Protein AF-A0A1W9X5E1-F1 (afdb_monomer_lite)

Structure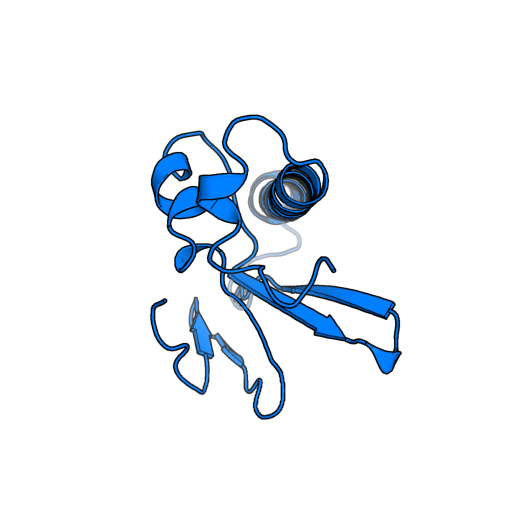 (mmCIF, N/CA/C/O backbone):
data_AF-A0A1W9X5E1-F1
#
_entry.id   AF-A0A1W9X5E1-F1
#
loop_
_atom_site.group_PDB
_atom_site.id
_atom_site.type_symbol
_atom_site.label_atom_id
_atom_site.label_alt_id
_atom_site.label_comp_id
_atom_site.label_asym_id
_atom_site.label_entity_id
_atom_site.label_seq_id
_atom_site.pdbx_PDB_ins_code
_atom_site.Cartn_x
_atom_site.Cartn_y
_atom_site.Cartn_z
_atom_site.occupancy
_atom_site.B_iso_or_equiv
_atom_site.auth_seq_id
_atom_site.auth_comp_id
_atom_site.auth_asym_id
_atom_site.auth_atom_id
_atom_site.pdbx_PDB_model_num
ATOM 1 N N . MET A 1 1 ? -18.614 -2.310 3.281 1.00 45.16 1 MET A N 1
ATOM 2 C CA . MET A 1 1 ? -17.305 -2.862 2.871 1.00 45.16 1 MET A CA 1
ATOM 3 C C . MET A 1 1 ? -17.502 -3.701 1.624 1.00 45.16 1 MET A C 1
ATOM 5 O O . MET A 1 1 ? -18.442 -4.486 1.597 1.00 45.16 1 MET A O 1
ATOM 9 N N . LYS A 1 2 ? -16.665 -3.520 0.596 1.00 47.69 2 LYS A N 1
ATOM 10 C CA . LYS A 1 2 ? -16.556 -4.506 -0.488 1.00 47.69 2 LYS A CA 1
ATOM 11 C C . LYS A 1 2 ? -15.921 -5.766 0.106 1.00 47.69 2 LYS A C 1
ATOM 13 O O . LYS A 1 2 ? -14.946 -5.643 0.842 1.00 47.69 2 LYS A O 1
ATOM 18 N N . THR A 1 3 ? -16.473 -6.937 -0.187 1.00 54.28 3 THR A N 1
ATOM 19 C CA . THR A 1 3 ? -15.850 -8.212 0.181 1.00 54.28 3 THR A CA 1
ATOM 20 C C . THR A 1 3 ? -14.539 -8.344 -0.585 1.00 54.28 3 THR A C 1
ATOM 22 O O . THR A 1 3 ? -14.529 -8.195 -1.808 1.00 54.28 3 THR A O 1
ATOM 25 N N . LEU A 1 4 ? -13.443 -8.582 0.130 1.00 66.56 4 LEU A N 1
ATOM 26 C CA . LEU A 1 4 ? -12.156 -8.884 -0.483 1.00 66.56 4 LEU A CA 1
ATOM 27 C C . LEU A 1 4 ? -12.254 -10.255 -1.163 1.00 66.56 4 LEU A C 1
ATOM 29 O O . LEU A 1 4 ? -12.752 -11.212 -0.569 1.00 66.56 4 LEU A O 1
ATOM 33 N N . VAL A 1 5 ? -11.869 -10.319 -2.438 1.00 64.50 5 VAL A N 1
ATOM 34 C CA . VAL A 1 5 ? -11.952 -11.541 -3.246 1.00 64.50 5 VAL A CA 1
ATOM 35 C C . VAL A 1 5 ? -10.598 -12.233 -3.221 1.00 64.50 5 VAL A C 1
ATOM 37 O O . VAL A 1 5 ? -9.565 -11.582 -3.363 1.00 64.50 5 VAL A O 1
ATOM 40 N N . MET A 1 6 ? -10.635 -13.550 -3.041 1.00 73.62 6 MET A N 1
ATOM 41 C CA . MET A 1 6 ? -9.466 -14.413 -2.951 1.00 73.62 6 MET A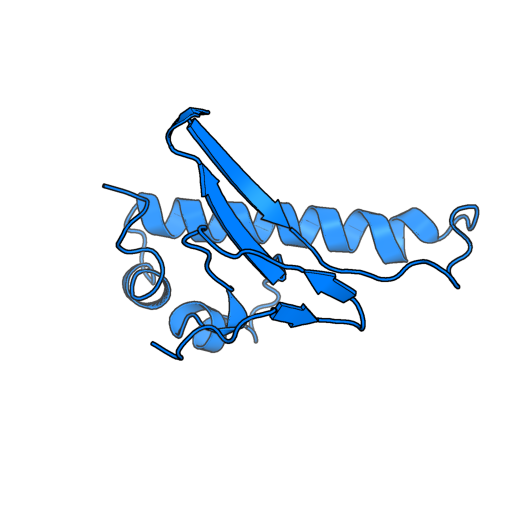 CA 1
ATOM 42 C C . MET A 1 6 ? -9.369 -15.332 -4.178 1.00 73.62 6 MET A C 1
ATOM 44 O O . MET A 1 6 ? -10.399 -15.882 -4.581 1.00 73.62 6 MET A O 1
ATOM 48 N N . PRO A 1 7 ? -8.162 -15.557 -4.736 1.00 76.94 7 PRO A N 1
ATOM 49 C CA . PRO A 1 7 ? -6.916 -14.830 -4.455 1.00 76.94 7 PRO A CA 1
ATOM 50 C C . PRO A 1 7 ? -6.969 -13.383 -4.985 1.00 76.94 7 PRO A C 1
ATOM 52 O O . PRO A 1 7 ? -7.774 -13.073 -5.865 1.00 76.94 7 PRO A O 1
ATOM 55 N N . TYR A 1 8 ? -6.119 -12.497 -4.454 1.00 83.44 8 TYR A N 1
ATOM 56 C CA . TYR A 1 8 ? -6.061 -11.105 -4.911 1.00 83.44 8 TYR A CA 1
ATOM 57 C C . TYR A 1 8 ? -5.094 -10.976 -6.090 1.00 83.44 8 TYR A C 1
ATOM 59 O O . TYR A 1 8 ? -3.950 -11.426 -6.011 1.00 83.44 8 TYR A O 1
ATOM 67 N N . THR A 1 9 ? -5.547 -10.346 -7.174 1.00 85.44 9 THR A N 1
ATOM 68 C CA . THR A 1 9 ? -4.747 -10.119 -8.382 1.00 85.44 9 THR A CA 1
ATOM 69 C C . THR A 1 9 ? -4.718 -8.638 -8.720 1.00 85.44 9 THR A C 1
ATOM 71 O O . THR A 1 9 ? -5.768 -8.044 -8.948 1.00 85.44 9 THR A O 1
ATOM 74 N N . GLU A 1 10 ? -3.517 -8.076 -8.830 1.00 82.62 10 GLU A N 1
ATOM 75 C CA . GLU A 1 10 ? -3.279 -6.695 -9.259 1.00 82.62 10 GLU A CA 1
ATOM 76 C C . GLU A 1 10 ? -2.053 -6.654 -10.176 1.00 82.62 10 GLU A C 1
ATOM 78 O O . GLU A 1 10 ? -1.074 -7.372 -9.963 1.00 82.62 10 GLU A O 1
ATOM 83 N N . SER A 1 11 ? -2.105 -5.841 -11.238 1.00 81.38 11 SER A N 1
ATOM 84 C CA . SER A 1 11 ? -0.998 -5.689 -12.197 1.00 81.38 11 SER A CA 1
ATOM 85 C C . SER A 1 11 ? -0.420 -7.017 -12.741 1.00 81.38 11 SER A C 1
ATOM 87 O O . SER A 1 11 ? 0.774 -7.114 -13.016 1.00 81.38 11 SER A O 1
ATOM 89 N N . GLY A 1 12 ? -1.264 -8.045 -12.905 1.00 83.69 12 GLY A N 1
ATOM 90 C CA . GLY A 1 12 ? -0.869 -9.369 -13.411 1.00 83.69 12 GLY A CA 1
ATOM 91 C C . GLY A 1 12 ? -0.183 -10.281 -12.386 1.00 83.69 12 GLY A C 1
ATOM 92 O O . GLY A 1 12 ? 0.193 -11.398 -12.734 1.00 83.69 12 GLY A O 1
ATOM 93 N N . ILE A 1 13 ? -0.047 -9.839 -11.134 1.00 86.88 13 ILE A N 1
ATOM 94 C CA . ILE A 1 13 ? 0.505 -10.621 -10.027 1.00 86.88 13 ILE A CA 1
ATOM 95 C C . ILE A 1 13 ? -0.646 -11.086 -9.142 1.00 86.88 13 ILE A C 1
ATOM 97 O O . ILE A 1 13 ? -1.470 -10.281 -8.714 1.00 86.88 13 ILE A O 1
ATOM 101 N N . THR A 1 14 ? -0.677 -12.384 -8.849 1.00 89.50 14 THR A N 1
ATOM 102 C CA . THR A 1 14 ? -1.647 -12.989 -7.932 1.00 89.50 14 THR A CA 1
ATOM 103 C C . THR A 1 14 ? -0.957 -13.355 -6.630 1.00 89.50 14 THR A C 1
ATOM 105 O O . THR A 1 14 ? 0.064 -14.044 -6.647 1.00 89.50 14 THR A O 1
ATOM 108 N N . ILE A 1 15 ? -1.532 -12.923 -5.512 1.00 86.62 15 ILE A N 1
ATOM 109 C CA . ILE A 1 15 ? -1.082 -13.279 -4.170 1.00 86.62 15 ILE A CA 1
ATOM 110 C C . ILE A 1 15 ? -2.163 -14.082 -3.449 1.00 86.62 15 ILE A C 1
ATOM 112 O O . ILE A 1 15 ? -3.355 -13.762 -3.503 1.00 86.62 15 ILE A O 1
ATOM 116 N N . ASP A 1 16 ? -1.728 -15.142 -2.775 1.00 87.62 16 ASP A N 1
ATOM 117 C CA . ASP A 1 16 ? -2.564 -15.902 -1.859 1.00 87.62 16 ASP A CA 1
ATOM 118 C C . ASP A 1 16 ? -2.331 -15.397 -0.432 1.00 87.62 16 ASP A C 1
ATOM 120 O O . ASP A 1 16 ? -1.265 -15.578 0.148 1.00 87.62 16 ASP A O 1
ATOM 124 N N . LEU A 1 17 ? -3.341 -14.721 0.101 1.00 82.75 17 LEU A N 1
ATOM 125 C CA . LEU A 1 17 ? -3.413 -14.210 1.471 1.00 82.75 17 LEU A CA 1
ATOM 126 C C . LEU A 1 17 ? -4.352 -15.064 2.342 1.00 82.75 17 LEU A C 1
ATOM 128 O O . LEU A 1 17 ? -4.949 -14.564 3.295 1.00 82.75 17 LEU A O 1
ATOM 132 N N . SER A 1 18 ? -4.565 -16.337 1.987 1.00 83.75 18 SER A N 1
ATOM 133 C CA . SER A 1 18 ? -5.484 -17.214 2.714 1.00 83.75 18 SER A CA 1
ATOM 134 C C . SER A 1 18 ? -5.052 -17.344 4.170 1.00 83.75 18 SER A C 1
ATOM 136 O O . SER A 1 18 ? -3.915 -17.696 4.466 1.00 83.75 18 SER A O 1
ATOM 138 N N . GLY A 1 19 ? -5.981 -17.064 5.084 1.00 80.81 19 GLY A N 1
ATOM 139 C CA . GLY A 1 19 ? -5.710 -17.056 6.522 1.00 80.81 19 GLY A CA 1
ATOM 140 C C . GLY A 1 19 ? -5.217 -15.718 7.077 1.00 80.81 19 GLY A C 1
ATOM 141 O O . GLY A 1 19 ? -5.040 -15.626 8.287 1.00 80.81 19 GLY A O 1
ATOM 142 N N . LEU A 1 20 ? -5.050 -14.686 6.243 1.00 82.00 20 LEU A N 1
ATOM 143 C CA . LEU A 1 20 ? -4.727 -13.330 6.687 1.00 82.00 20 LEU A CA 1
ATOM 144 C C . LEU A 1 20 ? -5.952 -12.416 6.611 1.00 82.00 20 LEU A C 1
ATOM 146 O O . LEU A 1 20 ? -6.699 -12.417 5.630 1.00 82.00 20 LEU A O 1
ATOM 150 N N . GLU A 1 21 ? -6.118 -11.572 7.626 1.00 83.12 21 GLU A N 1
ATOM 151 C CA . GLU A 1 21 ? -6.993 -10.406 7.537 1.00 83.12 21 GLU A CA 1
ATOM 152 C C . GLU A 1 21 ? -6.210 -9.252 6.903 1.00 83.12 21 GLU A C 1
ATOM 154 O O . GLU A 1 21 ? -5.340 -8.650 7.532 1.00 83.12 21 GLU A O 1
ATOM 159 N N . TYR A 1 22 ? -6.505 -8.951 5.639 1.00 86.00 22 TYR A N 1
ATOM 160 C CA . TYR A 1 22 ? -5.849 -7.882 4.888 1.00 86.00 22 TYR A CA 1
ATOM 161 C C . TYR A 1 22 ? -6.829 -6.770 4.510 1.00 86.00 22 TYR A C 1
ATOM 163 O O . TYR A 1 22 ? -8.046 -6.903 4.639 1.00 86.00 22 TYR A O 1
ATOM 171 N N . PHE A 1 23 ? -6.296 -5.653 4.029 1.00 83.94 23 PHE A N 1
ATOM 172 C CA . PHE A 1 23 ? -7.057 -4.529 3.505 1.00 83.94 23 PHE A CA 1
ATOM 173 C C . PHE A 1 23 ? -6.427 -4.001 2.212 1.00 83.94 23 PHE A C 1
ATOM 175 O O . PHE A 1 23 ? -5.230 -4.153 1.974 1.00 83.94 23 PHE A O 1
ATOM 182 N N . CYS A 1 24 ? -7.241 -3.326 1.400 1.00 86.75 24 CYS A N 1
ATOM 183 C CA . CYS A 1 24 ? -6.792 -2.581 0.223 1.00 86.75 24 CYS A CA 1
ATOM 184 C C . CYS A 1 24 ? -7.275 -1.136 0.350 1.00 86.75 24 CYS A C 1
ATOM 186 O O . CYS A 1 24 ? -8.458 -0.900 0.624 1.00 86.75 24 CYS A O 1
ATOM 188 N N . PHE A 1 25 ? -6.392 -0.162 0.130 1.00 80.62 25 PHE A N 1
ATOM 189 C CA . PHE A 1 25 ? -6.754 1.255 0.245 1.00 80.62 25 PHE A CA 1
ATOM 190 C C . PHE A 1 25 ? -7.839 1.661 -0.763 1.00 80.62 25 PHE A C 1
ATOM 192 O O . PHE A 1 25 ? -8.750 2.401 -0.399 1.00 80.62 25 PHE A O 1
ATOM 199 N N . GLU A 1 26 ? -7.837 1.104 -1.977 1.00 82.94 26 GLU A N 1
ATOM 200 C CA . GLU A 1 26 ? -8.884 1.337 -2.990 1.00 82.94 26 GLU A CA 1
ATOM 201 C C . GLU A 1 26 ? -10.309 0.976 -2.518 1.00 82.94 26 GLU A C 1
ATOM 203 O O . GLU A 1 26 ? -11.315 1.528 -2.990 1.00 82.94 26 GLU A O 1
ATOM 208 N N . ASN A 1 27 ? -10.415 0.061 -1.550 1.00 81.62 27 ASN A N 1
ATOM 209 C CA . ASN A 1 27 ? -11.685 -0.371 -0.982 1.00 81.62 27 ASN A CA 1
ATOM 210 C C . ASN A 1 27 ? -12.171 0.549 0.144 1.00 81.62 27 ASN A C 1
ATOM 212 O O . ASN A 1 27 ? -13.346 0.471 0.517 1.00 81.62 27 ASN A O 1
ATOM 216 N N . CYS A 1 28 ? -11.316 1.457 0.619 1.00 75.56 28 CYS A N 1
ATOM 217 C CA . CYS A 1 28 ? -11.640 2.439 1.638 1.00 75.56 28 CYS A CA 1
ATOM 218 C C . CYS A 1 28 ? -12.372 3.650 1.037 1.00 75.56 28 CYS A C 1
ATOM 220 O O . CYS A 1 28 ? -11.851 4.373 0.187 1.00 75.56 28 CYS A O 1
ATOM 222 N N . ASP A 1 29 ? -13.591 3.912 1.517 1.00 74.06 29 ASP A N 1
ATOM 223 C CA . ASP A 1 29 ? -14.421 5.029 1.046 1.00 74.06 29 ASP A CA 1
ATOM 224 C C . ASP A 1 29 ? -13.751 6.393 1.225 1.00 74.06 29 ASP A C 1
ATOM 226 O O . ASP A 1 29 ? -13.885 7.269 0.371 1.00 74.06 29 ASP A O 1
ATOM 230 N N . GLY A 1 30 ? -13.017 6.592 2.319 1.00 71.62 30 GLY A N 1
ATOM 231 C CA . GLY A 1 30 ? -12.299 7.840 2.556 1.00 71.62 30 GLY A CA 1
ATOM 232 C C . GLY A 1 30 ? -11.134 8.031 1.621 1.00 71.62 30 GLY A C 1
ATOM 233 O O . GLY A 1 30 ? -10.964 9.133 1.108 1.00 71.62 30 GLY A O 1
ATOM 234 N N . TYR A 1 31 ? -10.394 6.959 1.344 1.00 75.75 31 TYR A N 1
ATOM 235 C CA . TYR A 1 31 ? -9.377 6.998 0.307 1.00 75.75 31 TYR A CA 1
ATOM 236 C C . TYR A 1 31 ? -10.010 7.354 -1.044 1.00 75.75 31 TYR A C 1
ATOM 238 O O . TYR A 1 31 ? -9.575 8.307 -1.678 1.00 75.75 31 TYR A O 1
ATOM 246 N N . ARG A 1 32 ? -11.111 6.704 -1.448 1.00 76.62 32 ARG A N 1
ATOM 247 C CA . ARG A 1 32 ? -11.800 7.017 -2.716 1.00 76.62 32 ARG A CA 1
ATOM 248 C C . ARG A 1 32 ? -12.280 8.465 -2.830 1.00 76.62 32 ARG A C 1
ATOM 250 O O . ARG A 1 32 ? -12.308 9.009 -3.927 1.00 76.62 32 ARG A O 1
ATOM 257 N N . LYS A 1 33 ? -12.658 9.101 -1.720 1.00 73.81 33 LYS A N 1
ATOM 258 C CA . LYS A 1 33 ? -13.018 10.532 -1.698 1.00 73.81 33 LYS A CA 1
ATOM 259 C C . LYS A 1 33 ? -11.803 11.453 -1.856 1.00 73.81 33 LYS A C 1
ATOM 261 O O . LYS A 1 33 ? -11.965 12.589 -2.289 1.00 73.81 33 LYS A O 1
ATOM 266 N N . LEU A 1 34 ? -10.614 10.980 -1.485 1.00 71.44 34 LEU A N 1
ATOM 267 C CA . LEU A 1 34 ? -9.355 11.729 -1.479 1.00 71.44 34 LEU A CA 1
ATOM 268 C C . LEU A 1 34 ? -8.401 11.329 -2.616 1.00 71.44 34 LEU A C 1
ATOM 270 O O . LEU A 1 34 ? -7.375 11.981 -2.799 1.00 71.44 34 LEU A O 1
ATOM 274 N N . SER A 1 35 ? -8.721 10.298 -3.403 1.00 66.75 35 SER A N 1
ATOM 275 C CA . SER A 1 35 ? -7.854 9.753 -4.459 1.00 66.75 35 SER A CA 1
ATOM 276 C C . SER A 1 35 ? -7.561 10.757 -5.585 1.00 66.75 35 SER A C 1
ATOM 278 O O . SER A 1 35 ? -6.577 10.619 -6.305 1.00 66.75 35 SER A O 1
ATOM 280 N N . GLY A 1 36 ? -8.342 11.841 -5.687 1.00 64.06 36 GLY A N 1
ATOM 281 C CA . GLY A 1 36 ? -8.064 12.991 -6.559 1.00 64.06 36 GLY A CA 1
ATOM 282 C C . GLY A 1 36 ? -7.056 14.013 -6.005 1.00 64.06 36 GLY A C 1
ATOM 283 O O . GLY A 1 36 ? -6.723 14.970 -6.699 1.00 64.06 36 GLY A O 1
ATOM 284 N N . SER A 1 37 ? -6.566 13.853 -4.771 1.00 72.06 37 SER A N 1
ATOM 285 C CA . SER A 1 37 ? -5.722 14.833 -4.062 1.00 72.06 37 SER A CA 1
ATOM 286 C C . SER A 1 37 ? -4.225 14.488 -4.061 1.00 72.06 37 SER A C 1
ATOM 288 O O . SER A 1 37 ? -3.514 14.835 -3.123 1.00 72.06 37 SER A O 1
ATOM 290 N N . TYR A 1 38 ? -3.725 13.824 -5.109 1.00 78.06 38 TYR A N 1
ATOM 291 C CA . TYR A 1 38 ? -2.310 13.429 -5.270 1.00 78.06 38 TYR A CA 1
ATOM 292 C C . TYR A 1 38 ? -1.763 12.447 -4.216 1.00 78.06 38 TYR A C 1
ATOM 294 O O . TYR A 1 38 ? -0.543 12.232 -4.149 1.00 78.06 38 TYR A O 1
ATOM 302 N N . PHE A 1 39 ? -2.637 11.832 -3.418 1.00 79.94 39 PHE A N 1
ATOM 303 C CA . PHE A 1 39 ? -2.268 10.706 -2.567 1.00 79.94 39 PHE A CA 1
ATOM 304 C C . PHE A 1 39 ? -2.052 9.460 -3.413 1.00 79.94 39 PHE A C 1
ATOM 306 O O . PHE A 1 39 ? -2.743 9.239 -4.407 1.00 79.94 39 PHE A O 1
ATOM 313 N N . ARG A 1 40 ? -1.059 8.671 -3.020 1.00 86.56 40 ARG A N 1
ATOM 314 C CA . ARG A 1 40 ? -0.793 7.358 -3.582 1.00 86.56 40 ARG A CA 1
ATOM 315 C C . ARG A 1 40 ? -0.780 6.323 -2.471 1.00 86.56 40 ARG A C 1
ATOM 317 O O . ARG A 1 40 ? -0.407 6.602 -1.339 1.00 86.56 40 ARG A O 1
ATOM 324 N N . GLU A 1 41 ? -1.142 5.116 -2.821 1.00 88.69 41 GLU A N 1
ATOM 325 C CA . GLU A 1 41 ? -1.370 4.028 -1.895 1.00 88.69 41 GLU A CA 1
ATOM 326 C C . GLU A 1 41 ? -0.551 2.814 -2.302 1.00 88.69 41 GLU A C 1
ATOM 328 O O . GLU A 1 41 ? -0.277 2.602 -3.486 1.00 88.69 41 GLU A O 1
ATOM 333 N N . MET A 1 42 ? -0.156 2.033 -1.306 1.00 91.50 42 MET A N 1
ATOM 334 C CA . MET A 1 42 ? 0.192 0.636 -1.527 1.00 91.50 42 MET A CA 1
ATOM 335 C C . MET A 1 42 ? -1.080 -0.153 -1.836 1.00 91.50 42 MET A C 1
ATOM 337 O O . MET A 1 42 ? -2.165 0.219 -1.389 1.00 91.50 42 MET A O 1
ATOM 341 N N . ASP A 1 43 ? -0.955 -1.231 -2.596 1.00 89.31 43 ASP A N 1
ATOM 342 C CA . ASP A 1 43 ? -2.123 -1.971 -3.078 1.00 89.31 43 ASP A CA 1
ATOM 343 C C . ASP A 1 43 ? -2.786 -2.759 -1.933 1.00 89.31 43 ASP A C 1
ATOM 345 O O . ASP A 1 43 ? -4.013 -2.774 -1.790 1.00 89.31 43 ASP A O 1
ATOM 349 N N . ILE A 1 44 ? -1.965 -3.362 -1.064 1.00 89.69 44 ILE A N 1
ATOM 350 C CA . ILE A 1 44 ? -2.405 -4.262 0.009 1.00 89.69 44 ILE A CA 1
ATOM 351 C C . ILE A 1 44 ? -1.691 -3.929 1.321 1.00 89.69 44 ILE A C 1
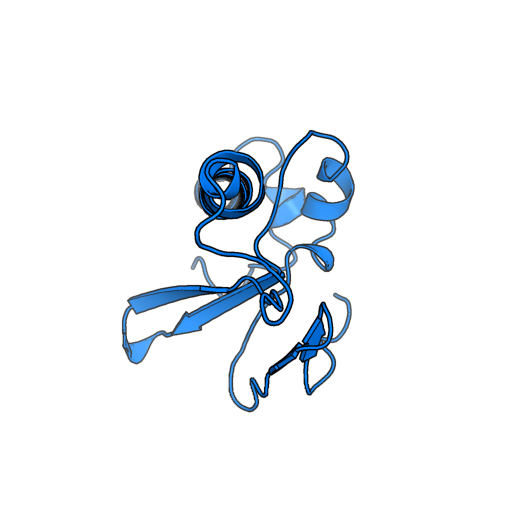ATOM 353 O O . ILE A 1 44 ? -0.517 -3.556 1.325 1.00 89.69 44 ILE A O 1
ATOM 357 N N . GLY A 1 45 ? -2.369 -4.129 2.449 1.00 88.62 45 GLY A N 1
ATOM 358 C CA . GLY A 1 45 ? -1.720 -4.213 3.752 1.00 88.62 45 GLY A CA 1
ATOM 359 C C . GLY A 1 45 ? -2.385 -5.207 4.698 1.00 88.62 45 GLY A C 1
ATOM 360 O O . GLY A 1 45 ? -3.558 -5.533 4.542 1.00 88.62 45 GLY A O 1
ATOM 361 N N . TRP A 1 46 ? -1.631 -5.687 5.682 1.00 88.31 46 TRP A N 1
ATOM 362 C CA . TRP A 1 46 ? -2.131 -6.481 6.808 1.00 88.31 46 TRP A CA 1
ATOM 363 C C . TRP A 1 46 ? -1.233 -6.262 8.024 1.00 88.31 46 TRP A C 1
ATOM 365 O O . TRP A 1 46 ? -0.076 -5.854 7.890 1.00 88.31 46 TRP A O 1
ATOM 375 N N . TYR A 1 47 ? -1.769 -6.510 9.213 1.00 85.50 47 TYR A N 1
ATOM 376 C CA . TYR A 1 47 ? -1.013 -6.441 10.457 1.00 85.50 47 TYR A CA 1
ATOM 377 C C . TYR A 1 47 ? -0.852 -7.846 11.031 1.00 85.50 47 TYR A C 1
ATOM 379 O O . TYR A 1 47 ? -1.836 -8.562 11.211 1.00 85.50 47 TYR A O 1
ATOM 387 N N . GLU A 1 48 ? 0.392 -8.234 11.290 1.00 87.06 48 GLU A N 1
ATOM 388 C CA . GLU A 1 48 ? 0.746 -9.497 11.923 1.00 87.06 48 GLU A CA 1
ATOM 389 C C . GLU A 1 48 ? 0.962 -9.263 13.419 1.00 87.06 48 GLU A C 1
ATOM 391 O O . GLU A 1 48 ? 1.939 -8.636 13.836 1.00 87.06 48 GLU A O 1
ATOM 396 N N . ASN A 1 49 ? 0.036 -9.779 14.227 1.00 84.25 49 ASN A N 1
ATOM 397 C CA . ASN A 1 49 ? 0.053 -9.594 15.676 1.00 84.25 49 ASN A CA 1
ATOM 398 C C . ASN A 1 49 ? 1.243 -10.297 16.339 1.00 84.25 49 ASN A C 1
ATOM 400 O O . ASN A 1 49 ? 1.762 -9.804 17.337 1.00 84.25 49 ASN A O 1
ATOM 404 N N . SER A 1 50 ? 1.665 -11.455 15.817 1.00 89.19 50 SER A N 1
ATOM 405 C CA . SER A 1 50 ? 2.754 -12.230 16.430 1.00 89.19 50 SER A CA 1
ATOM 406 C C . SER A 1 50 ? 4.114 -11.534 16.328 1.00 89.19 50 SER A C 1
ATOM 408 O O . SER A 1 50 ? 4.971 -11.742 17.188 1.00 89.19 50 SER A O 1
ATOM 410 N N . GLU A 1 51 ? 4.283 -10.671 15.325 1.00 88.25 51 GLU A N 1
ATOM 411 C CA . GLU A 1 51 ? 5.517 -9.930 15.054 1.00 88.25 51 GLU A CA 1
ATOM 412 C C . GLU A 1 51 ? 5.393 -8.424 15.336 1.00 88.25 51 GLU A C 1
ATOM 414 O O . GLU A 1 51 ? 6.347 -7.687 15.092 1.00 88.25 51 GLU A O 1
ATOM 419 N N . ASP A 1 52 ? 4.233 -7.950 15.809 1.00 86.50 52 ASP A N 1
ATOM 420 C CA . ASP A 1 52 ? 3.907 -6.517 15.935 1.00 86.50 52 ASP A CA 1
ATOM 421 C C . ASP A 1 52 ? 4.291 -5.727 14.666 1.00 86.50 52 ASP A C 1
ATOM 423 O O . ASP A 1 52 ? 4.950 -4.684 14.704 1.00 86.50 52 ASP A O 1
ATOM 427 N N . THR A 1 53 ? 3.938 -6.277 13.501 1.00 88.12 53 THR A N 1
ATOM 428 C CA . THR A 1 53 ? 4.438 -5.784 12.213 1.00 88.12 53 THR A CA 1
ATOM 429 C C . THR A 1 53 ? 3.301 -5.475 11.250 1.00 88.12 53 THR A C 1
ATOM 431 O O . THR A 1 53 ? 2.469 -6.318 10.925 1.00 88.12 53 THR A O 1
ATOM 434 N N . LEU A 1 54 ? 3.286 -4.237 10.749 1.00 87.88 54 LEU A N 1
ATOM 435 C CA . LEU A 1 54 ? 2.420 -3.814 9.653 1.00 87.88 54 LEU A CA 1
ATOM 436 C C . LEU A 1 54 ? 3.139 -4.025 8.319 1.00 87.88 54 LEU A C 1
ATOM 438 O O . LEU A 1 54 ? 4.142 -3.364 8.037 1.00 87.88 54 LEU A O 1
ATOM 442 N N . TYR A 1 55 ? 2.563 -4.862 7.465 1.00 90.75 55 TYR A N 1
ATOM 443 C CA . TYR A 1 55 ? 3.007 -5.044 6.091 1.00 90.75 55 TYR A CA 1
ATOM 444 C C . TYR A 1 55 ? 2.196 -4.156 5.154 1.00 90.75 55 TYR A C 1
ATOM 446 O O . TYR A 1 55 ? 0.969 -4.093 5.234 1.00 90.75 55 TYR A O 1
ATOM 454 N N . LEU A 1 56 ? 2.898 -3.482 4.244 1.00 91.62 56 LEU A N 1
ATOM 455 C CA . LEU A 1 56 ? 2.325 -2.727 3.134 1.00 91.62 56 LEU A CA 1
ATOM 456 C C . LEU A 1 56 ? 3.029 -3.177 1.857 1.00 91.62 56 LEU A C 1
ATOM 458 O O . LEU A 1 56 ? 4.255 -3.095 1.764 1.00 91.62 56 LEU A O 1
ATOM 462 N N . VAL A 1 57 ? 2.259 -3.658 0.890 1.00 91.25 57 VAL A N 1
ATOM 463 C CA . VAL A 1 57 ? 2.776 -4.315 -0.309 1.00 91.25 57 VAL A CA 1
ATOM 464 C C . VAL A 1 57 ? 2.252 -3.616 -1.553 1.00 91.25 57 VAL A C 1
ATOM 466 O O . VAL A 1 57 ? 1.053 -3.396 -1.709 1.00 91.25 57 VAL A O 1
ATOM 469 N N . GLU A 1 58 ? 3.181 -3.300 -2.450 1.00 91.31 58 GLU A N 1
ATOM 470 C CA . GLU A 1 58 ? 2.882 -2.965 -3.837 1.00 91.31 58 GLU A CA 1
ATOM 471 C C . GLU A 1 58 ? 3.078 -4.209 -4.702 1.00 91.31 58 GLU A C 1
ATOM 473 O O . GLU A 1 58 ? 4.168 -4.792 -4.715 1.00 91.31 58 GLU A O 1
ATOM 478 N N . LEU A 1 59 ? 2.074 -4.556 -5.495 1.00 90.25 59 LEU A N 1
ATOM 479 C CA . LEU A 1 59 ? 2.187 -5.565 -6.534 1.00 90.25 59 LEU A CA 1
ATOM 480 C C . LEU A 1 59 ? 2.583 -4.885 -7.846 1.00 90.25 59 LEU A C 1
ATOM 482 O O . LEU A 1 59 ? 1.804 -4.179 -8.486 1.00 90.25 59 LEU A O 1
ATOM 486 N N . LYS A 1 60 ? 3.837 -5.082 -8.268 1.00 87.81 60 LYS A N 1
ATOM 487 C CA . LYS A 1 60 ? 4.313 -4.548 -9.546 1.00 87.81 60 LYS A CA 1
ATOM 488 C C . LYS A 1 60 ? 5.204 -5.521 -10.299 1.00 87.81 60 LYS A C 1
ATOM 490 O O . LYS A 1 60 ? 6.235 -5.944 -9.788 1.00 87.81 60 LYS A O 1
ATOM 495 N N . ASP A 1 61 ? 4.825 -5.805 -11.541 1.00 86.00 61 ASP A N 1
ATOM 496 C CA . ASP A 1 61 ? 5.655 -6.567 -12.467 1.00 86.00 61 ASP A CA 1
ATOM 497 C C . ASP A 1 61 ? 6.727 -5.662 -13.100 1.00 86.00 61 ASP A C 1
ATOM 499 O O . ASP A 1 61 ? 6.424 -4.639 -13.724 1.00 86.00 61 ASP A O 1
ATOM 503 N N . PHE A 1 62 ? 7.992 -6.042 -12.917 1.00 83.19 62 PHE A N 1
ATOM 504 C CA . PHE A 1 62 ? 9.164 -5.375 -13.489 1.00 83.19 62 PHE A CA 1
ATOM 505 C C . PHE A 1 62 ? 9.888 -6.226 -14.539 1.00 83.19 62 PHE A C 1
ATOM 507 O O . PHE A 1 62 ? 10.963 -5.829 -14.983 1.00 83.19 62 PHE A O 1
ATOM 514 N N . THR A 1 63 ? 9.318 -7.355 -14.970 1.00 83.56 63 THR A N 1
ATOM 515 C CA . THR A 1 63 ? 9.965 -8.325 -15.877 1.00 83.56 63 THR A CA 1
ATOM 516 C C . THR A 1 63 ? 10.511 -7.678 -17.153 1.00 83.56 63 THR A C 1
ATOM 518 O O . THR A 1 63 ? 11.581 -8.047 -17.630 1.00 83.56 63 THR A O 1
ATOM 521 N N . PHE A 1 64 ? 9.821 -6.665 -17.683 1.00 79.44 64 PHE A N 1
ATOM 522 C CA . PHE A 1 64 ? 10.226 -5.957 -18.904 1.00 79.44 64 PHE A CA 1
ATOM 523 C C . PHE A 1 64 ? 10.919 -4.612 -18.649 1.00 79.44 64 PHE A C 1
ATOM 525 O O . PHE A 1 64 ? 11.171 -3.862 -19.593 1.00 79.44 64 PHE A O 1
ATOM 532 N N . LYS A 1 65 ? 11.211 -4.265 -17.390 1.00 80.38 65 LYS A N 1
ATOM 533 C CA . LYS A 1 65 ? 11.804 -2.972 -17.041 1.00 80.38 65 LYS A CA 1
ATOM 534 C C . LYS A 1 65 ? 13.323 -3.086 -16.934 1.00 80.38 65 LYS A C 1
ATOM 536 O O . LYS A 1 65 ? 13.846 -3.909 -16.189 1.00 80.38 65 LYS A O 1
ATOM 541 N N . ASN A 1 66 ? 14.043 -2.216 -17.642 1.00 81.31 66 ASN A N 1
ATOM 542 C CA . ASN A 1 66 ? 15.490 -2.111 -17.487 1.00 81.31 66 ASN A CA 1
ATOM 543 C C . ASN A 1 66 ? 15.821 -1.405 -16.163 1.00 81.31 66 ASN A C 1
ATOM 545 O O . ASN A 1 66 ? 15.789 -0.179 -16.077 1.00 81.31 66 ASN A O 1
ATOM 549 N N . LEU A 1 67 ? 16.137 -2.180 -15.125 1.00 80.00 67 LEU A N 1
ATOM 550 C CA . LEU A 1 67 ? 16.474 -1.644 -13.801 1.00 80.00 67 LEU A CA 1
ATOM 551 C C . LEU A 1 67 ? 17.815 -0.887 -13.767 1.00 80.00 67 LEU A C 1
ATOM 553 O O . LEU A 1 67 ? 18.080 -0.184 -12.796 1.00 80.00 67 LEU A O 1
ATOM 557 N N . GLY A 1 68 ? 18.645 -1.012 -14.809 1.00 79.75 68 GLY A N 1
ATOM 558 C CA . GLY A 1 68 ? 19.897 -0.265 -14.966 1.00 79.75 68 GLY A CA 1
ATOM 559 C C . GLY A 1 68 ? 19.745 1.094 -15.657 1.00 79.75 68 GLY A C 1
ATOM 560 O O . GLY A 1 68 ? 20.746 1.777 -15.861 1.00 79.75 68 GLY A O 1
ATOM 561 N N . ASP A 1 69 ? 18.527 1.484 -16.046 1.00 84.94 69 ASP A N 1
ATOM 562 C CA . ASP A 1 69 ? 18.252 2.798 -16.636 1.00 84.94 69 ASP A CA 1
ATOM 563 C C . ASP A 1 69 ? 18.522 3.919 -15.615 1.00 84.94 69 ASP A C 1
ATOM 565 O O . ASP A 1 69 ? 18.112 3.838 -14.455 1.00 84.94 69 ASP A O 1
ATOM 569 N N . THR A 1 70 ? 19.175 5.002 -16.036 1.00 81.75 70 THR A N 1
ATOM 570 C CA . THR A 1 70 ? 19.441 6.167 -15.178 1.00 81.75 70 THR A CA 1
ATOM 571 C C . THR A 1 70 ? 18.158 6.856 -14.701 1.00 81.75 70 THR A C 1
ATOM 573 O O . THR A 1 70 ? 18.162 7.501 -13.650 1.00 81.75 70 THR A O 1
ATOM 576 N N . ASN A 1 71 ? 17.037 6.668 -15.402 1.00 84.88 71 ASN A N 1
ATOM 577 C CA . ASN A 1 71 ? 15.726 7.188 -15.015 1.00 84.88 71 ASN A CA 1
ATOM 578 C C . ASN A 1 71 ? 14.961 6.291 -14.027 1.00 84.88 71 ASN A C 1
ATOM 580 O O . ASN A 1 71 ? 13.897 6.692 -13.541 1.00 84.88 71 ASN A O 1
ATOM 584 N N . ILE A 1 72 ? 15.493 5.117 -13.655 1.00 85.44 72 ILE A N 1
ATOM 585 C CA . ILE A 1 72 ? 14.812 4.165 -12.760 1.00 85.44 72 ILE A CA 1
ATOM 586 C C . ILE A 1 72 ? 14.428 4.793 -11.412 1.00 85.44 72 ILE A C 1
ATOM 588 O O . ILE A 1 72 ? 13.369 4.497 -10.849 1.00 85.44 72 ILE A O 1
ATOM 592 N N . MET A 1 73 ? 15.248 5.730 -10.927 1.00 83.25 73 MET A N 1
ATOM 593 C CA . MET A 1 73 ? 14.999 6.459 -9.685 1.00 83.25 73 MET A CA 1
ATOM 594 C C . MET A 1 73 ? 13.718 7.291 -9.741 1.00 83.25 73 MET A C 1
ATOM 596 O O . MET A 1 73 ? 12.970 7.333 -8.764 1.00 83.25 73 MET A O 1
ATOM 600 N N . ASN A 1 74 ? 13.438 7.930 -10.875 1.00 84.44 74 ASN A N 1
ATOM 601 C CA . ASN A 1 74 ? 12.273 8.797 -11.037 1.00 84.44 74 ASN A CA 1
ATOM 602 C C . ASN A 1 74 ? 11.028 8.007 -11.434 1.00 84.44 74 ASN A C 1
ATOM 604 O O . ASN A 1 74 ? 9.926 8.328 -10.998 1.00 84.44 74 ASN A O 1
ATOM 608 N N . GLU A 1 75 ? 11.188 6.961 -12.239 1.00 83.94 75 GLU A N 1
ATOM 609 C CA . GLU A 1 75 ? 10.047 6.216 -12.767 1.00 83.94 75 GLU A CA 1
ATOM 610 C C . GLU A 1 75 ? 9.572 5.073 -11.873 1.00 83.94 75 GLU A C 1
ATOM 612 O O . GLU A 1 75 ? 8.424 4.639 -11.986 1.00 83.94 75 GLU A O 1
ATOM 617 N N . VAL A 1 76 ? 10.453 4.536 -11.029 1.00 83.62 76 VAL A N 1
ATOM 618 C CA . VAL A 1 76 ? 10.147 3.376 -10.186 1.00 83.62 76 VAL A CA 1
ATOM 619 C C . VAL A 1 76 ? 10.332 3.723 -8.728 1.00 83.62 76 VAL A C 1
ATOM 621 O O . VAL A 1 76 ? 9.358 3.692 -7.984 1.00 83.62 76 VAL A O 1
ATOM 624 N N . VAL A 1 77 ? 11.539 4.103 -8.314 1.00 85.38 77 VAL A N 1
ATOM 625 C CA . VAL A 1 77 ? 11.851 4.222 -6.883 1.00 85.38 77 VAL A CA 1
ATOM 626 C C . VAL A 1 77 ? 11.045 5.343 -6.225 1.00 85.38 77 VAL A C 1
ATOM 628 O O .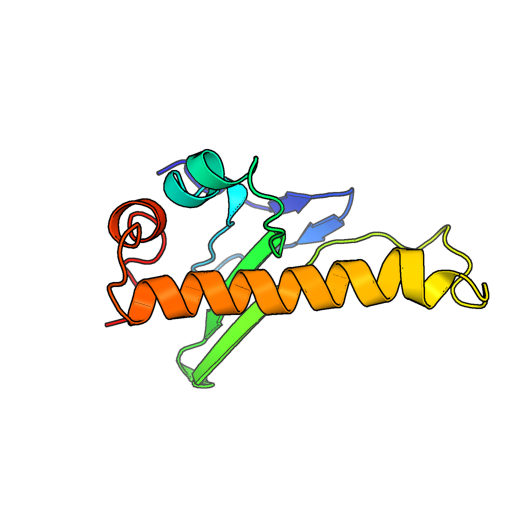 VAL A 1 77 ? 10.292 5.091 -5.285 1.00 85.38 77 VAL A O 1
ATOM 631 N N . SER A 1 78 ? 11.132 6.567 -6.748 1.00 86.88 78 SER A N 1
ATOM 632 C CA . SER A 1 78 ? 10.469 7.745 -6.168 1.00 86.88 78 SER A CA 1
ATOM 633 C C . SER A 1 78 ? 8.943 7.582 -6.052 1.00 86.88 78 SER A C 1
ATOM 635 O O . SER A 1 78 ? 8.398 7.843 -4.976 1.00 86.88 78 SER A O 1
ATOM 637 N N . PRO A 1 79 ? 8.223 7.081 -7.079 1.00 87.81 79 PRO A N 1
ATOM 638 C CA . PRO A 1 79 ? 6.802 6.763 -6.968 1.00 87.81 79 PRO A CA 1
ATOM 639 C C . PRO A 1 79 ? 6.454 5.773 -5.853 1.00 87.81 79 PRO A C 1
ATOM 641 O O . PRO A 1 7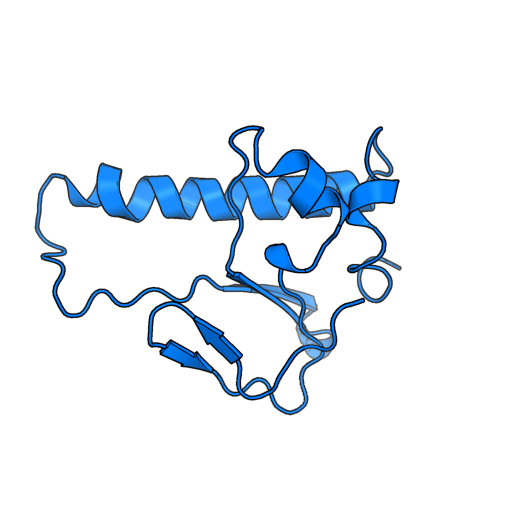9 ? 5.419 5.945 -5.208 1.00 87.81 79 PRO A O 1
ATOM 644 N N . LYS A 1 80 ? 7.287 4.748 -5.626 1.00 88.94 80 LYS A N 1
ATOM 645 C CA . LYS A 1 80 ? 7.047 3.734 -4.585 1.00 88.94 80 LYS A CA 1
ATOM 646 C C . LYS A 1 80 ? 7.337 4.268 -3.194 1.00 88.94 80 LYS A C 1
ATOM 648 O O . LYS A 1 80 ? 6.525 4.070 -2.299 1.00 88.94 80 LYS A O 1
ATOM 653 N N . VAL A 1 81 ? 8.410 5.039 -3.034 1.00 88.44 81 VAL A N 1
ATOM 654 C CA . VAL A 1 81 ? 8.683 5.745 -1.774 1.00 88.44 81 VAL A CA 1
ATOM 655 C C . VAL A 1 81 ? 7.521 6.675 -1.422 1.00 88.44 81 VAL A C 1
ATOM 657 O O . VAL A 1 81 ? 7.052 6.658 -0.285 1.00 88.44 81 VAL A O 1
ATOM 660 N N . LYS A 1 82 ? 6.992 7.431 -2.397 1.00 87.94 82 LYS A N 1
ATOM 661 C CA . LYS A 1 82 ? 5.815 8.283 -2.170 1.00 87.94 82 LYS A CA 1
ATOM 662 C C . LYS A 1 82 ? 4.604 7.466 -1.711 1.00 87.94 82 LYS A C 1
ATOM 664 O O . LYS A 1 82 ? 3.979 7.843 -0.727 1.00 87.94 82 LYS A O 1
ATOM 669 N N . LYS A 1 83 ? 4.306 6.345 -2.380 1.00 91.00 83 LYS A N 1
ATOM 670 C CA . LYS A 1 83 ? 3.231 5.421 -1.974 1.00 91.00 83 LYS A CA 1
ATOM 671 C C . LYS A 1 83 ? 3.396 4.948 -0.527 1.00 91.00 83 LYS A C 1
ATOM 673 O O . LYS A 1 83 ? 2.420 4.968 0.221 1.00 91.00 83 LYS A O 1
ATOM 678 N N . SER A 1 84 ? 4.612 4.595 -0.102 1.00 89.50 84 SER A N 1
ATOM 679 C CA . SER A 1 84 ? 4.879 4.180 1.285 1.00 89.50 84 SER A CA 1
ATOM 680 C C . SER A 1 84 ? 4.577 5.306 2.271 1.00 89.50 84 SER A C 1
ATOM 682 O O . SER A 1 84 ? 3.864 5.106 3.254 1.00 89.50 84 SER A O 1
ATOM 684 N N . VAL A 1 85 ? 5.114 6.501 2.002 1.00 87.31 85 VAL A N 1
ATOM 685 C CA . VAL A 1 85 ? 4.976 7.672 2.880 1.00 87.31 85 VAL A CA 1
ATOM 686 C C . VAL A 1 85 ? 3.516 8.093 3.007 1.00 87.31 85 VAL A C 1
ATOM 688 O O . VAL A 1 85 ? 3.035 8.305 4.122 1.00 87.31 85 VAL A O 1
ATOM 691 N N . ASP A 1 86 ? 2.799 8.178 1.891 1.00 87.25 86 ASP A N 1
ATOM 692 C CA . ASP A 1 86 ? 1.383 8.533 1.866 1.00 87.25 86 ASP A CA 1
ATOM 693 C C . ASP A 1 86 ? 0.536 7.481 2.605 1.00 87.25 86 ASP A C 1
ATOM 695 O O . ASP A 1 86 ? -0.303 7.846 3.426 1.00 87.25 86 ASP A O 1
ATOM 699 N N . SER A 1 87 ? 0.799 6.185 2.395 1.00 88.00 87 SER A N 1
ATOM 700 C CA . SER A 1 87 ? 0.078 5.089 3.067 1.00 88.00 87 SER A CA 1
ATOM 701 C C . SER A 1 87 ? 0.232 5.149 4.586 1.00 88.00 87 SER A C 1
ATOM 703 O O . SER A 1 87 ? -0.757 5.113 5.319 1.00 88.00 87 SER A O 1
ATOM 705 N N . ILE A 1 88 ? 1.463 5.326 5.075 1.00 86.75 88 ILE A N 1
ATOM 706 C CA . ILE A 1 88 ? 1.731 5.487 6.511 1.00 86.75 88 ILE A CA 1
ATOM 707 C C . ILE A 1 88 ? 1.082 6.769 7.039 1.00 86.75 88 ILE A C 1
ATOM 709 O O . ILE A 1 88 ? 0.542 6.774 8.145 1.00 86.75 88 ILE A O 1
ATOM 713 N N . SER A 1 89 ? 1.115 7.856 6.266 1.00 83.75 89 SER A N 1
ATOM 714 C CA . SER A 1 89 ? 0.494 9.126 6.655 1.00 83.75 89 SER A CA 1
ATOM 715 C C . SER A 1 89 ? -1.018 8.986 6.805 1.00 83.75 89 SER A C 1
ATOM 717 O O . SER A 1 89 ? -1.571 9.472 7.789 1.00 83.75 89 SER A O 1
ATOM 719 N N . MET A 1 90 ? -1.675 8.259 5.897 1.00 82.12 90 MET A N 1
ATOM 720 C CA . MET A 1 90 ? -3.098 7.935 6.005 1.00 82.12 90 MET A CA 1
ATOM 721 C C . MET A 1 90 ? -3.388 7.104 7.260 1.00 82.12 90 MET A C 1
ATOM 723 O O . MET A 1 90 ? -4.279 7.461 8.024 1.00 82.12 90 MET A O 1
ATOM 727 N N . ILE A 1 91 ? -2.601 6.061 7.535 1.00 80.81 91 ILE A N 1
ATOM 728 C CA . ILE A 1 91 ? -2.765 5.224 8.739 1.00 80.81 91 ILE A CA 1
ATOM 729 C C . ILE A 1 91 ? -2.545 6.037 10.026 1.00 80.81 91 ILE A C 1
ATOM 731 O O . ILE A 1 91 ? -3.285 5.891 10.999 1.00 80.81 91 ILE A O 1
ATOM 735 N N . LYS A 1 92 ? -1.557 6.936 10.049 1.00 77.88 92 LYS A N 1
ATOM 736 C CA . LYS A 1 92 ? -1.305 7.821 11.197 1.00 77.88 92 LYS A CA 1
ATOM 737 C C . LYS A 1 92 ? -2.411 8.849 11.392 1.00 77.88 92 LYS A C 1
ATOM 739 O O . LYS A 1 92 ? -2.815 9.068 12.529 1.00 77.88 92 LYS A O 1
ATOM 744 N N . ALA A 1 93 ? -2.901 9.460 10.314 1.00 75.69 93 ALA A N 1
ATOM 745 C CA . ALA A 1 93 ? -4.048 10.368 10.360 1.00 75.69 93 ALA A CA 1
ATOM 746 C C . ALA A 1 93 ? -5.280 9.652 10.918 1.00 75.69 93 ALA A C 1
ATOM 748 O O . ALA A 1 93 ? -6.043 10.226 11.696 1.00 75.69 93 ALA A O 1
ATOM 749 N N . VAL A 1 94 ? -5.409 8.367 10.575 1.00 73.25 94 VAL A N 1
ATOM 750 C CA . VAL A 1 94 ? -6.413 7.488 11.149 1.00 73.25 94 VAL A CA 1
ATOM 751 C C . VAL A 1 94 ? -6.194 7.340 12.656 1.00 73.25 94 VAL A C 1
ATOM 753 O O . VAL A 1 94 ? -7.005 7.799 13.453 1.00 73.25 94 VAL A O 1
ATOM 756 N N . LYS A 1 95 ? -5.038 6.843 13.086 1.00 70.38 95 LYS A N 1
ATOM 757 C CA . LYS A 1 95 ? -4.735 6.666 14.516 1.00 70.38 95 LYS A CA 1
ATOM 758 C C . LYS A 1 95 ? -4.867 7.949 15.358 1.00 70.38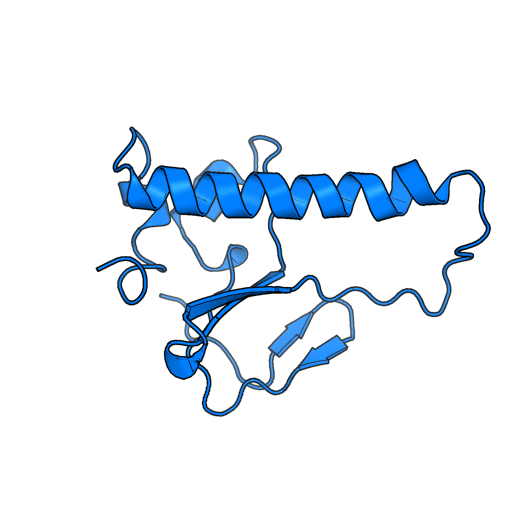 95 LYS A C 1
ATOM 760 O O . LYS A 1 95 ? -5.265 7.883 16.515 1.00 70.38 95 LYS A O 1
ATOM 765 N N . ALA A 1 96 ? -4.526 9.108 14.797 1.00 70.50 96 ALA A N 1
ATOM 766 C CA . ALA A 1 96 ? -4.512 10.392 15.498 1.00 70.50 96 ALA A CA 1
ATOM 767 C C . ALA A 1 96 ? -5.878 11.101 15.560 1.00 70.50 96 ALA A C 1
ATOM 769 O O . ALA A 1 96 ? -5.981 12.152 16.191 1.00 70.50 96 ALA A O 1
ATOM 770 N N . GLY A 1 97 ? -6.916 10.574 14.903 1.00 66.12 97 GLY A N 1
ATOM 771 C CA . GLY A 1 97 ? -8.250 11.176 14.935 1.00 66.12 97 GLY A CA 1
ATOM 772 C C . GLY A 1 97 ? -8.331 12.567 14.297 1.00 66.12 97 GLY A C 1
ATOM 773 O O . GLY A 1 97 ? -9.157 13.386 14.700 1.00 66.12 97 GLY A O 1
ATOM 774 N N . THR A 1 98 ? -7.465 12.868 13.325 1.00 62.03 98 THR A N 1
ATOM 775 C CA . THR A 1 98 ? -7.410 14.189 12.676 1.00 62.03 98 THR A CA 1
ATOM 776 C C . THR A 1 98 ? -8.692 14.485 11.883 1.00 62.03 98 THR A C 1
ATOM 778 O O . THR A 1 98 ? -9.413 13.553 11.514 1.00 62.03 98 THR A O 1
ATOM 781 N N . PRO A 1 99 ? -8.995 15.753 11.533 1.00 50.62 99 PRO A N 1
ATOM 782 C CA . PRO A 1 99 ? -10.080 16.054 10.597 1.00 50.62 99 PRO A CA 1
ATOM 783 C C . PRO A 1 99 ? -9.956 15.171 9.342 1.00 50.62 99 PRO A C 1
ATOM 785 O O . PRO A 1 99 ? -8.847 14.952 8.862 1.00 50.62 99 PRO A O 1
ATOM 788 N N . TYR A 1 100 ? -11.077 14.630 8.850 1.00 53.34 100 TYR A N 1
ATOM 789 C CA . TYR A 1 100 ? -11.181 13.622 7.773 1.00 53.34 100 TYR A CA 1
ATOM 790 C C . TYR A 1 100 ? -10.886 12.151 8.140 1.00 53.34 100 TYR A C 1
ATOM 792 O O . TYR A 1 100 ? -11.133 11.278 7.307 1.00 53.34 100 TYR A O 1
ATOM 800 N N . PHE A 1 101 ? -10.487 11.848 9.381 1.00 56.31 101 PHE A N 1
ATOM 801 C CA . PHE A 1 101 ? -10.260 10.487 9.896 1.00 56.31 101 PHE A CA 1
ATOM 802 C C . PHE A 1 101 ? -11.433 9.521 9.683 1.00 56.31 101 PHE A C 1
ATOM 804 O O . PHE A 1 101 ? -11.246 8.415 9.176 1.00 56.31 101 PHE A O 1
ATOM 811 N N . SER A 1 102 ? -12.651 9.943 10.031 1.00 50.22 102 SER A N 1
ATOM 812 C CA . SER A 1 102 ? -13.861 9.112 9.944 1.00 50.22 102 SER A CA 1
ATOM 813 C C . SER A 1 102 ? -14.149 8.608 8.530 1.00 50.22 102 SER A C 1
ATOM 815 O O . SER A 1 102 ? -14.823 7.596 8.358 1.00 50.22 102 SER A O 1
ATOM 817 N N . ASN A 1 103 ? -13.605 9.279 7.513 1.00 54.62 103 ASN A N 1
ATOM 818 C CA . ASN A 1 103 ? -13.727 8.833 6.137 1.00 54.62 103 ASN A CA 1
ATOM 819 C C . ASN A 1 103 ? -12.844 7.605 5.865 1.00 54.62 103 ASN A C 1
ATOM 821 O O . ASN A 1 103 ? -13.269 6.725 5.124 1.00 54.62 103 ASN A O 1
ATOM 825 N N . ILE A 1 104 ? -11.648 7.518 6.457 1.00 55.22 104 ILE A N 1
ATOM 826 C CA . ILE A 1 104 ? -10.692 6.421 6.226 1.00 55.22 104 ILE A CA 1
ATOM 827 C C . ILE A 1 104 ? -10.929 5.248 7.206 1.00 55.22 104 ILE A C 1
ATOM 829 O O . ILE A 1 104 ? -10.685 4.086 6.878 1.00 55.22 104 ILE A O 1
ATOM 833 N N . LEU A 1 105 ? -11.471 5.542 8.393 1.00 52.09 105 LEU A N 1
ATOM 834 C CA . LEU A 1 105 ? -11.608 4.601 9.506 1.00 52.09 105 LEU A CA 1
ATOM 835 C C . LEU A 1 105 ? -12.470 3.372 9.193 1.00 52.09 105 LEU A C 1
ATOM 837 O O . LEU A 1 105 ? -12.097 2.280 9.599 1.00 52.09 105 LEU A O 1
ATOM 841 N N . ASN A 1 106 ? -13.558 3.495 8.426 1.00 50.78 106 ASN A N 1
ATOM 842 C CA . ASN A 1 106 ? -14.542 2.413 8.239 1.00 50.78 106 ASN A CA 1
ATOM 843 C C . ASN A 1 106 ? -13.993 1.103 7.626 1.00 50.78 106 ASN A C 1
ATOM 845 O O . ASN A 1 106 ? -14.746 0.142 7.518 1.00 50.78 106 ASN A O 1
ATOM 849 N N . SER A 1 107 ? -12.715 1.051 7.225 1.00 46.94 107 SER A N 1
ATOM 850 C CA . SER A 1 107 ? -12.028 -0.154 6.718 1.00 46.94 107 SER A CA 1
ATOM 851 C C . SER A 1 107 ? -10.816 -0.608 7.551 1.00 46.94 107 SER A C 1
ATOM 853 O O . SER A 1 107 ? -10.279 -1.673 7.281 1.00 46.94 107 SER A O 1
ATOM 855 N N . MET A 1 108 ? -10.382 0.176 8.547 1.00 51.09 108 MET A N 1
ATOM 856 C CA . MET A 1 108 ? -9.211 -0.107 9.402 1.00 51.09 108 MET A CA 1
ATOM 857 C C . MET A 1 108 ? -9.599 -0.495 10.843 1.00 51.09 108 MET A C 1
ATOM 859 O O . MET A 1 108 ? -8.734 -0.598 11.709 1.00 51.09 108 MET A O 1
ATOM 863 N N . ILE A 1 109 ? -10.901 -0.675 11.114 1.00 46.38 109 ILE A N 1
ATOM 864 C CA . ILE A 1 109 ? -11.476 -0.738 12.474 1.00 46.38 109 ILE A CA 1
ATOM 865 C C . ILE A 1 109 ? -11.011 -1.937 13.316 1.00 46.38 109 ILE A C 1
ATOM 867 O O . ILE A 1 109 ? -11.195 -1.905 14.526 1.00 46.38 109 ILE A O 1
ATOM 871 N N . THR A 1 110 ? -10.318 -2.925 12.755 1.00 47.44 110 THR A N 1
ATOM 872 C CA . THR A 1 110 ? -9.768 -4.032 13.559 1.00 47.44 110 THR A CA 1
ATOM 873 C C . THR A 1 110 ? -8.312 -3.828 14.011 1.00 47.44 110 THR A C 1
ATOM 875 O O . THR A 1 110 ? -7.826 -4.624 14.800 1.00 47.44 110 THR A O 1
ATOM 878 N N . PHE A 1 111 ? -7.600 -2.784 13.556 1.00 46.53 111 PHE A N 1
ATOM 879 C CA . PHE A 1 111 ? -6.121 -2.765 13.611 1.00 46.53 111 PHE A CA 1
ATOM 880 C C . PHE A 1 111 ? -5.474 -1.631 14.424 1.00 46.53 111 PHE A C 1
ATOM 882 O O . PHE A 1 111 ? -4.250 -1.517 14.456 1.00 46.53 111 PHE A O 1
ATOM 889 N N . LEU A 1 112 ? -6.258 -0.739 15.033 1.00 42.75 112 LEU A N 1
ATOM 890 C CA . LEU A 1 112 ? -5.733 0.442 15.743 1.00 42.75 112 LEU A CA 1
ATOM 891 C C . LEU A 1 112 ? -6.217 0.568 17.192 1.00 42.75 112 LEU A C 1
ATOM 893 O O . LEU A 1 112 ? -5.958 1.599 17.818 1.00 42.75 112 LEU A O 1
ATOM 897 N N . VAL A 1 113 ? -6.902 -0.460 17.698 1.00 39.81 113 VAL A N 1
ATOM 898 C CA . VAL A 1 113 ? -7.358 -0.567 19.089 1.00 39.81 113 VAL A CA 1
ATOM 899 C C . VAL A 1 113 ? -6.573 -1.665 19.781 1.00 39.81 113 VAL A C 1
ATOM 901 O O . VAL A 1 113 ? -6.498 -2.760 19.189 1.00 39.81 113 VAL A O 1
#

Sequence (113 aa):
MKTLVMPYTESGITIDLSGLEYFCFENCDGYRKLSGSYFREMDIGWYENSEDTLYLVELKDFTFKNLGDTNIMNEVVSPKVKKSVDSISMIKAVKAGTPYFSNILNSMITFLV

pLDDT: mean 77.17, std 13.72, range [39.81, 91.62]

Secondary structure (DSSP, 8-state):
-PPPPSSEEETTEEE--TT--EE-GGG-HHHHHHTTTT----SEEEEEGGGTEEEEE-----TT--TT-TTHIIIIIHHHHHHHHHHHHHHHHHHTT-TTHHHHHTTTTTS--

Foldseek 3Di:
DPDDDPQDDDQRDTDGPPPFDKDAQVPQQLCVVCVVVPFAAQGMWGADPVVRDIDGHHDHDCPPPDCPDPCCCVPPVVNVVRNVVSHVVLVVCLLVVHPSNVRRCPGCVVPND

Radius of gyration: 15.11 Å; chains: 1; bounding box: 37×33×38 Å